Protein AF-A0A353HAJ8-F1 (afdb_monomer_lite)

Sequence (122 aa):
MIRMMTRKEFIKSIGLGASALFCSGMGYGFLGNGNKITKNIRGRIFKNDGPESPWKWSMEGFHYATDGRTVQCQVCPNRCILEPGDRSICRSKVNIGGKLYSLAYGNPCSVHVDPIEKKPLN

pLDDT: mean 80.08, std 16.49, range [41.22, 96.5]

Foldseek 3Di:
DDPDDDPVNVVVVVVLVVCVVPDPPPNCVPPPVPPPPPPDPQADKAALQADQDADDPKDFDDDWDWPQAWIFHPPDPSRDIAGANIADRVRQWHHHRRTIIGNPPPPDPDDDDDDPPPDPPD

Structure (mmCIF, N/CA/C/O backbone):
data_AF-A0A353HAJ8-F1
#
_entry.id   AF-A0A353HAJ8-F1
#
loop_
_atom_site.group_PDB
_atom_site.id
_atom_site.type_symbol
_atom_site.label_atom_id
_atom_site.label_alt_id
_atom_site.label_comp_id
_atom_site.label_asym_id
_atom_site.label_entity_id
_atom_site.label_seq_id
_atom_site.pdbx_PDB_ins_code
_atom_site.Cartn_x
_atom_site.Cartn_y
_atom_site.Cartn_z
_atom_site.occupancy
_atom_site.B_iso_or_equiv
_atom_site.auth_seq_id
_atom_site.auth_comp_id
_atom_site.auth_asym_id
_atom_site.auth_atom_id
_atom_site.pdbx_PDB_model_num
ATOM 1 N N . MET A 1 1 ? -1.640 -8.068 -24.047 1.00 41.22 1 MET A N 1
ATOM 2 C CA . MET A 1 1 ? -0.525 -8.145 -23.075 1.00 41.22 1 MET A CA 1
ATOM 3 C C . MET A 1 1 ? 0.630 -8.873 -23.757 1.00 41.22 1 MET A C 1
ATOM 5 O O . MET A 1 1 ? 0.550 -10.079 -23.942 1.00 41.22 1 MET A O 1
ATOM 9 N N . ILE A 1 2 ? 1.634 -8.144 -24.249 1.00 45.41 2 ILE A N 1
ATOM 10 C CA . ILE A 1 2 ? 2.749 -8.731 -25.009 1.00 45.41 2 ILE A CA 1
ATOM 11 C C . ILE A 1 2 ? 3.691 -9.406 -24.004 1.00 45.41 2 ILE A C 1
ATOM 13 O O . ILE A 1 2 ? 4.304 -8.738 -23.173 1.00 45.41 2 ILE A O 1
ATOM 17 N N . ARG A 1 3 ? 3.756 -10.743 -24.028 1.00 59.56 3 ARG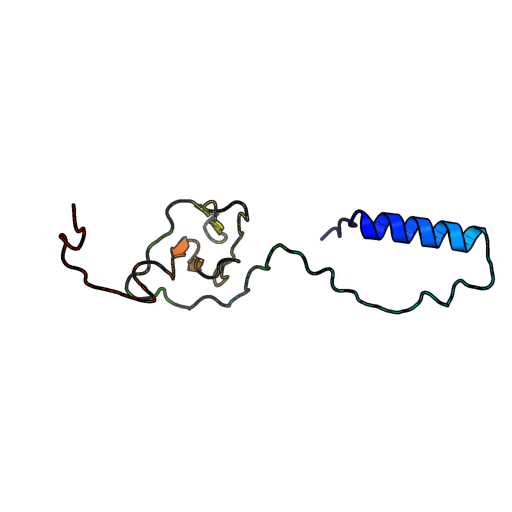 A N 1
ATOM 18 C CA . ARG A 1 3 ? 4.675 -11.530 -23.194 1.00 59.56 3 ARG A CA 1
ATOM 19 C C . ARG A 1 3 ? 6.103 -11.267 -23.674 1.00 59.56 3 ARG A C 1
ATOM 21 O O . ARG A 1 3 ? 6.539 -11.847 -24.661 1.00 59.56 3 ARG A O 1
ATOM 28 N N . MET A 1 4 ? 6.832 -10.398 -22.979 1.00 56.75 4 MET A N 1
ATOM 29 C CA . MET A 1 4 ? 8.264 -10.219 -23.218 1.00 56.75 4 MET A CA 1
ATOM 30 C C . MET A 1 4 ? 9.000 -11.491 -22.781 1.00 56.75 4 MET A C 1
ATOM 32 O O . MET A 1 4 ? 8.975 -11.845 -21.601 1.00 56.75 4 MET A O 1
ATOM 36 N N . MET A 1 5 ? 9.623 -12.195 -23.730 1.00 71.25 5 MET A N 1
ATOM 37 C CA . MET A 1 5 ? 10.427 -13.384 -23.440 1.00 71.25 5 MET A CA 1
ATOM 38 C C . MET A 1 5 ? 11.611 -13.025 -22.543 1.00 71.25 5 MET A C 1
ATOM 40 O O . MET A 1 5 ? 12.339 -12.059 -22.776 1.00 71.25 5 MET A O 1
ATOM 44 N N . THR A 1 6 ? 11.828 -13.831 -21.510 1.00 79.75 6 THR A N 1
ATOM 45 C CA . THR A 1 6 ? 13.007 -13.703 -20.651 1.00 79.75 6 THR A CA 1
ATOM 46 C C . THR A 1 6 ? 14.255 -14.225 -21.372 1.00 79.75 6 THR A C 1
ATOM 48 O O . THR A 1 6 ? 14.174 -15.128 -22.204 1.00 79.75 6 THR A O 1
ATOM 51 N N . ARG A 1 7 ? 15.447 -13.720 -21.013 1.00 76.44 7 ARG A N 1
ATOM 52 C CA . ARG A 1 7 ? 16.728 -14.150 -21.623 1.00 76.44 7 ARG A CA 1
ATOM 53 C C . ARG A 1 7 ? 16.923 -15.677 -21.609 1.00 76.44 7 ARG A C 1
ATOM 55 O O . ARG A 1 7 ? 17.481 -16.240 -22.541 1.00 76.44 7 ARG A O 1
ATOM 62 N N . LYS A 1 8 ? 16.419 -16.357 -20.574 1.00 73.94 8 LYS A N 1
ATOM 63 C CA . LYS A 1 8 ? 16.476 -17.824 -20.442 1.00 73.94 8 LYS A CA 1
ATOM 64 C C . LYS A 1 8 ? 15.538 -18.550 -21.412 1.00 73.94 8 LYS A C 1
ATOM 66 O O . LYS A 1 8 ? 15.868 -19.643 -21.857 1.00 73.94 8 LYS A O 1
ATOM 71 N N . GLU A 1 9 ? 14.379 -17.973 -21.725 1.00 74.19 9 GLU A N 1
ATOM 72 C CA . GLU A 1 9 ? 13.443 -18.528 -22.712 1.00 74.19 9 GLU A CA 1
ATOM 73 C C . GLU A 1 9 ? 13.989 -18.371 -24.134 1.00 74.19 9 GLU A C 1
ATOM 75 O O . GLU A 1 9 ? 13.873 -19.303 -24.919 1.00 74.19 9 GLU A O 1
ATOM 80 N N . PHE A 1 10 ? 14.664 -17.254 -24.425 1.00 79.12 10 PHE A N 1
ATOM 81 C CA . PHE A 1 10 ? 15.321 -17.012 -25.713 1.00 79.12 10 PHE A CA 1
ATOM 82 C C . PHE A 1 10 ? 16.457 -18.008 -26.002 1.00 79.12 10 PHE A C 1
ATOM 84 O O . PHE A 1 10 ? 16.531 -18.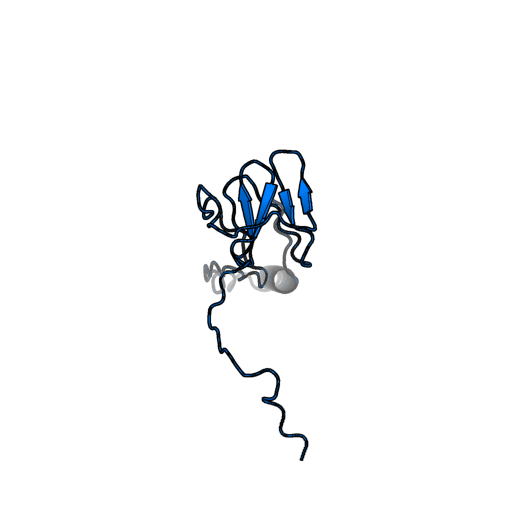586 -27.084 1.00 79.12 10 PHE A O 1
ATOM 91 N N . ILE A 1 11 ? 17.312 -18.281 -25.011 1.00 81.31 11 ILE A N 1
ATOM 92 C CA . ILE A 1 11 ? 18.387 -19.277 -25.160 1.00 81.31 11 ILE A CA 1
ATOM 93 C C . ILE A 1 11 ? 17.803 -20.684 -25.365 1.00 81.31 11 ILE A C 1
ATOM 95 O O . ILE A 1 11 ? 18.300 -21.444 -26.192 1.00 81.31 11 ILE A O 1
ATOM 99 N N . LYS A 1 12 ? 16.709 -21.027 -24.669 1.00 71.62 12 LYS A N 1
ATOM 100 C CA . LYS A 1 12 ? 16.011 -22.306 -24.870 1.00 71.62 12 LYS A CA 1
ATOM 101 C C . LYS A 1 12 ? 15.366 -22.421 -26.250 1.00 71.62 12 LYS A C 1
ATOM 103 O O . LYS A 1 12 ? 15.449 -23.489 -26.842 1.00 71.62 12 LYS A O 1
ATOM 108 N N . SER A 1 13 ? 14.756 -21.354 -26.771 1.00 72.31 13 SER A N 1
ATOM 109 C CA . SER A 1 13 ? 14.168 -21.373 -28.117 1.00 72.31 13 SER A CA 1
ATOM 110 C C . SER A 1 13 ? 15.229 -21.503 -29.208 1.00 72.31 13 SER A C 1
ATOM 112 O O . SER A 1 13 ? 15.012 -22.236 -30.166 1.00 72.31 13 SER A O 1
ATOM 114 N N . ILE A 1 14 ? 16.395 -20.867 -29.040 1.00 77.38 14 ILE A N 1
ATOM 115 C CA . ILE A 1 14 ? 17.529 -21.047 -29.960 1.00 77.38 14 ILE A CA 1
ATOM 116 C C . ILE A 1 14 ? 18.057 -22.483 -29.891 1.00 77.38 14 ILE A C 1
ATOM 118 O O . ILE A 1 14 ? 18.262 -23.102 -30.931 1.00 77.38 14 ILE A O 1
ATOM 122 N N . GLY A 1 15 ? 18.227 -23.036 -28.685 1.00 71.31 15 GLY A N 1
ATOM 123 C CA . GLY A 1 15 ? 18.677 -24.419 -28.503 1.00 71.31 15 GLY A CA 1
ATOM 124 C C . GLY A 1 15 ? 17.738 -25.447 -29.147 1.00 71.31 15 GLY A C 1
ATOM 125 O O . GLY A 1 15 ? 18.211 -26.372 -29.799 1.00 71.31 15 GLY A O 1
ATOM 126 N N . LEU A 1 16 ? 16.420 -25.242 -29.034 1.00 67.25 16 LEU A N 1
ATOM 127 C CA . LEU A 1 16 ? 15.398 -26.078 -29.679 1.00 67.25 16 LEU A CA 1
ATOM 128 C C . LEU A 1 16 ? 15.404 -25.942 -31.213 1.00 67.25 16 LEU A C 1
ATOM 130 O O . LEU A 1 16 ? 15.243 -26.938 -31.919 1.00 67.25 16 LEU A O 1
ATOM 134 N N . GLY A 1 17 ? 15.621 -24.728 -31.731 1.00 65.75 17 GLY A N 1
ATOM 135 C CA . GLY A 1 17 ? 15.753 -24.483 -33.171 1.00 65.75 17 GLY A CA 1
ATOM 136 C C . GLY A 1 17 ? 16.998 -25.144 -33.770 1.00 65.75 17 GLY A C 1
ATOM 137 O O . GLY A 1 17 ? 16.925 -25.745 -34.838 1.00 65.75 17 GLY A O 1
ATOM 138 N N . ALA A 1 18 ? 18.123 -25.112 -33.049 1.00 67.25 18 ALA A N 1
ATOM 139 C CA . ALA A 1 18 ? 19.360 -25.770 -33.463 1.00 67.25 18 ALA A CA 1
ATOM 140 C C . ALA A 1 18 ? 19.241 -27.305 -33.434 1.00 67.25 18 ALA A C 1
ATOM 142 O O . ALA A 1 18 ? 19.705 -27.972 -34.355 1.00 67.25 18 ALA A O 1
ATOM 143 N N . SER A 1 19 ? 18.569 -27.888 -32.434 1.00 59.56 19 SER A N 1
ATOM 144 C CA . SER A 1 19 ? 18.370 -29.344 -32.374 1.00 59.56 19 SER A CA 1
ATOM 145 C C . SER A 1 19 ? 17.427 -29.873 -33.461 1.00 59.56 19 SER A C 1
ATOM 147 O O . SER A 1 19 ? 17.606 -30.999 -33.919 1.00 59.56 19 SER A O 1
ATOM 149 N N . ALA A 1 20 ? 16.462 -29.061 -33.912 1.00 60.06 20 ALA A N 1
ATOM 150 C CA . ALA A 1 20 ? 15.572 -29.404 -35.025 1.00 60.06 20 ALA A CA 1
ATOM 151 C C . ALA A 1 20 ? 16.289 -29.409 -36.390 1.00 60.06 20 ALA A C 1
ATOM 153 O O . ALA A 1 20 ? 15.898 -30.162 -37.277 1.00 60.06 20 ALA A O 1
ATOM 154 N N . LEU A 1 21 ? 17.348 -28.604 -36.547 1.00 62.97 21 LEU A N 1
ATOM 155 C CA . LEU A 1 21 ? 18.160 -28.543 -37.769 1.00 62.97 21 LEU A CA 1
ATOM 156 C C . LEU A 1 21 ? 19.127 -29.727 -37.918 1.00 62.97 21 LEU A C 1
ATOM 158 O O . LEU A 1 21 ? 19.471 -30.081 -39.041 1.00 62.97 21 LEU A O 1
ATOM 162 N N . PHE A 1 22 ? 19.563 -30.335 -36.810 1.00 57.28 22 PHE A N 1
ATOM 163 C CA . PHE A 1 22 ? 20.622 -31.352 -36.829 1.00 57.28 22 PHE A CA 1
ATOM 164 C C . PHE A 1 22 ? 20.175 -32.777 -36.483 1.00 57.28 22 PHE A C 1
ATOM 166 O O . PHE A 1 22 ? 20.939 -33.707 -36.726 1.00 57.28 22 PHE A O 1
ATOM 173 N N . CYS A 1 23 ? 18.977 -32.999 -35.929 1.00 55.81 23 CYS A N 1
ATOM 174 C CA . CYS A 1 23 ? 18.584 -34.341 -35.493 1.00 55.81 23 CYS A CA 1
ATOM 175 C C . CYS A 1 23 ? 17.074 -34.587 -35.649 1.00 55.81 23 CYS A C 1
ATOM 177 O O . CYS A 1 23 ? 16.277 -34.255 -34.772 1.00 55.81 23 CYS A O 1
ATOM 179 N N . SER A 1 24 ? 16.674 -35.239 -36.745 1.00 56.00 24 SER A N 1
ATOM 180 C CA . SER A 1 24 ? 15.278 -35.590 -37.066 1.00 56.00 24 SER A CA 1
ATOM 181 C C . SER A 1 24 ? 14.632 -36.593 -36.090 1.00 56.00 24 SER A C 1
ATOM 183 O O . SER A 1 24 ? 13.446 -36.882 -36.214 1.00 56.00 24 SER A O 1
ATOM 185 N N . GLY A 1 25 ? 15.390 -37.151 -35.134 1.00 56.25 25 GLY A N 1
ATOM 186 C CA . GLY A 1 25 ? 14.966 -38.292 -34.308 1.00 56.25 25 GLY A CA 1
ATOM 187 C C . GLY A 1 25 ? 14.793 -38.048 -32.803 1.00 56.25 25 GLY A C 1
ATOM 188 O O . GLY A 1 25 ? 14.284 -38.927 -32.119 1.00 56.25 25 GLY A O 1
ATOM 189 N N . MET A 1 26 ? 15.169 -36.887 -32.252 1.00 51.59 26 MET A N 1
ATOM 190 C CA . MET A 1 26 ? 15.060 -36.619 -30.797 1.00 51.59 26 MET A CA 1
ATOM 191 C C . MET A 1 26 ? 14.265 -35.347 -30.460 1.00 51.59 26 MET A C 1
ATOM 193 O O . MET A 1 26 ? 14.425 -34.767 -29.389 1.00 51.59 26 MET A O 1
ATOM 197 N N . GLY A 1 27 ? 13.360 -34.916 -31.343 1.00 49.03 27 GLY A N 1
ATOM 198 C CA . GLY A 1 27 ? 12.524 -33.729 -31.113 1.00 49.03 27 GLY A CA 1
ATOM 199 C C . GLY A 1 27 ? 11.446 -33.891 -30.029 1.00 49.03 27 GLY A C 1
ATOM 200 O O . GLY A 1 27 ? 10.970 -32.896 -29.488 1.00 49.03 27 GLY A O 1
ATOM 201 N N . TYR A 1 28 ? 11.076 -35.125 -29.666 1.00 53.00 28 TYR A N 1
ATOM 202 C CA . TYR A 1 28 ? 9.942 -35.383 -28.764 1.00 53.00 28 TYR A CA 1
ATOM 203 C C . TYR A 1 28 ? 10.314 -35.545 -27.277 1.00 53.00 28 TYR A C 1
ATOM 205 O O . TYR A 1 28 ? 9.431 -35.498 -26.425 1.00 53.00 28 TYR A O 1
ATOM 213 N N . GLY A 1 29 ? 11.603 -35.656 -26.924 1.00 51.59 29 GLY A N 1
ATOM 214 C CA . GLY A 1 29 ? 12.044 -35.839 -25.528 1.00 51.59 29 GLY A CA 1
ATOM 215 C C . GLY A 1 29 ? 11.963 -34.584 -24.644 1.00 51.59 29 GLY A C 1
ATOM 216 O O . GLY A 1 29 ? 12.066 -34.680 -23.424 1.00 51.59 29 GLY A O 1
ATOM 217 N N . PHE A 1 30 ? 11.756 -33.404 -25.237 1.00 49.22 30 PHE A N 1
ATOM 218 C CA . PHE A 1 30 ? 11.637 -32.127 -24.518 1.00 49.22 30 PHE A CA 1
ATOM 219 C C . PHE A 1 30 ? 10.221 -31.531 -24.543 1.00 49.22 30 PHE A C 1
ATOM 221 O O . PHE A 1 30 ? 10.017 -30.428 -24.038 1.00 49.22 30 PHE A O 1
ATOM 228 N N . LEU A 1 31 ? 9.218 -32.292 -25.006 1.00 51.06 31 LEU A N 1
ATOM 229 C CA . LEU A 1 31 ? 7.786 -32.028 -24.782 1.00 51.06 31 LEU A CA 1
ATOM 230 C C . LEU A 1 31 ? 7.351 -32.390 -23.351 1.00 51.06 31 LEU A C 1
ATOM 232 O O . LEU A 1 31 ? 6.199 -32.726 -23.087 1.00 51.06 31 LEU A O 1
ATOM 236 N N . GLY A 1 32 ? 8.267 -32.270 -22.389 1.00 50.12 32 GLY A N 1
ATOM 237 C CA . GLY A 1 32 ? 7.880 -32.060 -21.008 1.00 50.12 32 GLY A CA 1
ATOM 238 C C . GLY A 1 32 ? 7.127 -30.741 -20.961 1.00 50.12 32 GLY A C 1
ATOM 239 O O . GLY A 1 32 ? 7.750 -29.681 -20.881 1.00 50.12 32 GLY A O 1
ATOM 240 N N . ASN A 1 33 ? 5.796 -30.835 -21.043 1.00 53.78 33 ASN A N 1
ATOM 241 C CA . ASN A 1 33 ? 4.793 -29.794 -20.846 1.00 53.78 33 ASN A CA 1
ATOM 242 C C . ASN A 1 33 ? 4.883 -29.254 -19.408 1.00 53.78 33 ASN A C 1
ATOM 244 O O . ASN A 1 33 ? 3.975 -29.348 -18.589 1.00 53.78 33 ASN A O 1
ATOM 248 N N . GLY A 1 34 ? 6.052 -28.732 -19.063 1.00 47.56 34 GLY A N 1
ATOM 249 C CA . GLY A 1 34 ? 6.299 -27.975 -17.870 1.00 47.56 34 GLY A CA 1
ATOM 250 C C . GLY A 1 34 ? 5.806 -26.587 -18.181 1.00 47.56 34 GLY A C 1
ATOM 251 O O . GLY A 1 34 ? 6.581 -25.743 -18.634 1.00 47.56 34 GLY A O 1
ATOM 252 N N . ASN A 1 35 ? 4.524 -26.365 -17.913 1.00 50.00 35 ASN A N 1
ATOM 253 C CA . ASN A 1 35 ? 3.933 -25.056 -17.707 1.00 50.00 35 ASN A CA 1
ATOM 254 C C . ASN A 1 35 ? 4.655 -24.417 -16.500 1.00 50.00 35 ASN A C 1
ATOM 256 O O . ASN A 1 35 ? 4.132 -24.320 -15.392 1.00 50.00 35 ASN A O 1
ATOM 260 N N . LYS A 1 36 ? 5.946 -24.095 -16.663 1.00 51.91 36 LYS A N 1
ATOM 261 C CA . LYS A 1 36 ? 6.773 -23.464 -15.647 1.00 51.91 36 LYS A CA 1
ATOM 262 C C . LYS A 1 36 ? 6.274 -22.039 -15.596 1.00 51.91 36 LYS A C 1
ATOM 264 O O . LYS A 1 36 ? 6.745 -21.189 -16.345 1.00 51.91 36 LYS A O 1
ATOM 269 N N . ILE A 1 37 ? 5.297 -21.815 -14.720 1.00 56.31 37 ILE A N 1
ATOM 270 C CA . ILE A 1 37 ? 4.922 -20.498 -14.226 1.00 56.31 37 ILE A CA 1
ATOM 271 C C . ILE A 1 37 ? 6.240 -19.832 -13.845 1.00 56.31 37 ILE A C 1
ATOM 273 O O . ILE A 1 37 ? 6.858 -20.169 -12.832 1.00 56.31 37 ILE A O 1
ATOM 277 N N . THR A 1 38 ? 6.724 -18.938 -14.699 1.00 52.34 38 THR A N 1
ATOM 278 C CA . THR A 1 38 ? 7.843 -18.078 -14.367 1.00 52.34 38 THR A CA 1
ATOM 279 C C . THR A 1 38 ? 7.338 -17.229 -13.210 1.00 52.34 38 THR A C 1
ATOM 281 O O . THR A 1 38 ? 6.502 -16.341 -13.376 1.00 52.34 38 THR A O 1
ATOM 284 N N . LYS A 1 39 ? 7.740 -17.586 -11.985 1.00 58.56 39 LYS A N 1
ATOM 285 C CA . LYS A 1 39 ? 7.431 -16.793 -10.797 1.00 58.56 39 LYS A CA 1
ATOM 286 C C . LYS A 1 39 ? 8.103 -15.441 -11.012 1.00 58.56 39 LYS A C 1
ATOM 288 O O . LYS A 1 39 ? 9.318 -15.322 -10.879 1.00 58.56 39 LYS A O 1
ATOM 293 N N . ASN A 1 40 ? 7.329 -14.445 -11.437 1.00 64.56 40 ASN A N 1
ATOM 294 C CA . ASN A 1 40 ? 7.791 -13.069 -11.443 1.00 64.56 40 ASN A CA 1
ATOM 295 C C . ASN A 1 40 ? 8.153 -12.723 -9.994 1.00 64.56 40 ASN A C 1
ATOM 297 O O . ASN A 1 40 ? 7.347 -12.945 -9.093 1.00 64.56 40 ASN A O 1
ATOM 301 N N . ILE A 1 41 ? 9.372 -12.233 -9.771 1.00 69.38 41 ILE A N 1
ATOM 302 C CA . ILE A 1 41 ? 9.822 -11.784 -8.445 1.00 69.38 41 ILE A CA 1
ATOM 303 C C . ILE A 1 41 ? 8.946 -10.611 -7.979 1.00 69.38 41 ILE A C 1
ATOM 305 O O . ILE A 1 41 ? 8.717 -10.428 -6.786 1.00 69.38 41 ILE A O 1
ATOM 309 N N . ARG A 1 42 ? 8.405 -9.832 -8.926 1.00 67.62 42 ARG A N 1
ATOM 310 C CA . ARG A 1 42 ? 7.422 -8.790 -8.643 1.00 67.62 42 ARG A CA 1
ATOM 311 C C . ARG A 1 42 ? 6.083 -9.443 -8.302 1.00 67.62 42 ARG A C 1
ATOM 313 O O . ARG A 1 42 ? 5.535 -10.204 -9.102 1.00 67.62 42 ARG A O 1
ATOM 320 N N . GLY A 1 43 ? 5.569 -9.129 -7.113 1.00 77.81 43 GLY A N 1
ATOM 321 C CA . GLY A 1 43 ? 4.234 -9.538 -6.682 1.00 77.81 43 GLY A CA 1
ATOM 322 C C . GLY A 1 43 ? 3.138 -9.011 -7.615 1.00 77.81 43 GLY A C 1
ATOM 323 O O . GLY A 1 43 ? 3.364 -8.110 -8.423 1.00 77.81 43 GLY A O 1
ATOM 324 N N . ARG A 1 44 ? 1.942 -9.593 -7.520 1.00 88.50 44 ARG A N 1
ATOM 325 C CA . ARG A 1 44 ? 0.766 -9.167 -8.293 1.00 88.50 44 ARG A CA 1
ATOM 326 C C . ARG A 1 44 ? -0.123 -8.272 -7.432 1.00 88.50 44 ARG A C 1
ATOM 328 O O . ARG A 1 44 ? -0.116 -8.392 -6.210 1.00 88.50 44 ARG A O 1
ATOM 335 N N . ILE A 1 45 ? -0.862 -7.378 -8.081 1.00 92.38 45 ILE A N 1
ATOM 336 C CA . ILE A 1 45 ? -1.908 -6.575 -7.436 1.00 92.38 45 ILE A CA 1
ATOM 337 C C . ILE A 1 45 ? -3.044 -7.518 -7.026 1.00 92.38 45 ILE A C 1
ATOM 339 O O . ILE A 1 45 ? -3.395 -8.422 -7.790 1.00 92.38 45 ILE A O 1
ATOM 343 N N . PHE A 1 46 ? -3.589 -7.325 -5.826 1.00 93.56 46 PHE A N 1
ATOM 344 C CA . PHE A 1 46 ? -4.713 -8.111 -5.325 1.00 93.56 46 PHE A CA 1
ATOM 345 C C . PHE A 1 46 ? -6.009 -7.439 -5.782 1.00 93.56 46 PHE A C 1
ATOM 347 O O . PHE A 1 46 ? -6.296 -6.309 -5.385 1.00 93.56 46 PHE A O 1
ATOM 354 N N . LYS A 1 47 ? -6.750 -8.118 -6.660 1.00 94.00 47 LYS A N 1
ATOM 355 C CA . LYS A 1 47 ? -7.977 -7.592 -7.263 1.00 94.00 47 LYS A CA 1
ATOM 356 C C . LYS A 1 47 ? -9.161 -7.744 -6.317 1.00 94.00 47 LYS A C 1
ATOM 358 O O . LYS A 1 47 ? -9.379 -8.851 -5.834 1.00 94.00 47 LYS A O 1
ATOM 363 N N . ASN A 1 48 ? -9.903 -6.658 -6.082 1.00 91.94 48 ASN A N 1
ATOM 364 C CA . ASN A 1 48 ? -11.092 -6.623 -5.209 1.00 91.94 48 ASN A CA 1
ATOM 365 C C . ASN A 1 48 ? -10.879 -7.217 -3.799 1.00 91.94 48 ASN A C 1
ATOM 367 O O . ASN A 1 48 ? -11.805 -7.732 -3.185 1.00 91.94 48 ASN A O 1
ATOM 371 N N . ASP A 1 49 ? -9.645 -7.181 -3.298 1.00 93.62 49 ASP A N 1
ATOM 372 C CA . ASP A 1 49 ? -9.278 -7.692 -1.969 1.00 93.62 49 ASP A CA 1
ATOM 373 C C . ASP A 1 49 ? -9.363 -6.583 -0.903 1.00 93.62 49 ASP A C 1
ATOM 375 O O . ASP A 1 49 ? -9.190 -6.826 0.288 1.00 93.62 49 ASP A O 1
ATOM 379 N N . GLY A 1 50 ? -9.568 -5.326 -1.304 1.00 89.94 50 GLY A N 1
ATOM 380 C CA . GLY A 1 50 ? -9.701 -4.190 -0.397 1.00 89.94 50 GLY A CA 1
ATOM 381 C C . GLY A 1 50 ? -10.943 -4.281 0.504 1.00 89.94 50 GLY A C 1
ATOM 382 O O . GLY A 1 50 ? -11.967 -4.797 0.068 1.00 89.94 50 GLY A O 1
ATOM 383 N N . PRO A 1 51 ? -10.879 -3.779 1.752 1.00 91.44 51 PRO A N 1
ATOM 384 C CA . PRO A 1 51 ? -12.086 -3.606 2.560 1.00 91.44 51 PRO A CA 1
ATOM 385 C C . PRO A 1 51 ? -13.009 -2.546 1.935 1.00 91.44 51 PRO A C 1
ATOM 387 O O . PRO A 1 51 ? -12.519 -1.597 1.322 1.00 91.44 51 PRO A O 1
ATOM 390 N N . GLU A 1 52 ? -14.326 -2.679 2.129 1.00 88.25 52 GLU A N 1
ATOM 391 C CA . GLU A 1 52 ? -15.321 -1.712 1.627 1.00 88.25 52 GLU A CA 1
ATOM 392 C C . GLU A 1 52 ? -15.111 -0.313 2.222 1.00 88.25 52 GLU A C 1
ATOM 394 O O . GLU A 1 52 ? -15.161 0.691 1.512 1.00 88.25 52 GLU A O 1
ATOM 399 N N . SER A 1 53 ? -14.815 -0.252 3.523 1.00 90.00 53 SER A N 1
ATOM 400 C CA . SER A 1 53 ? -14.529 0.983 4.247 1.00 90.00 53 SER A CA 1
ATOM 401 C C . SER A 1 53 ? -13.113 0.980 4.833 1.00 90.00 53 SER A C 1
ATOM 403 O O . SER A 1 53 ? -12.638 -0.062 5.302 1.00 90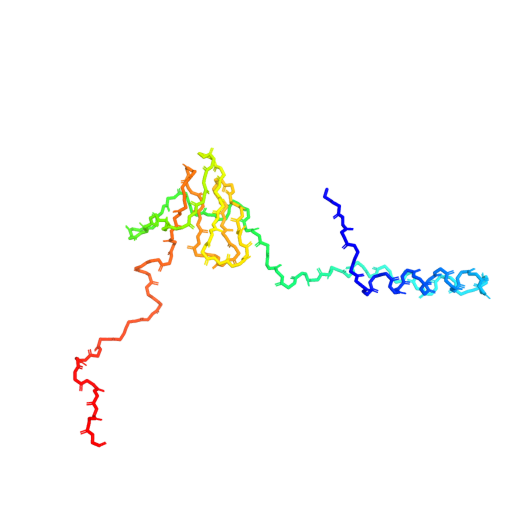.00 53 SER A O 1
ATOM 405 N N . PRO A 1 54 ? -12.432 2.139 4.881 1.00 89.38 54 PRO A N 1
ATOM 406 C CA . PRO A 1 54 ? -11.170 2.260 5.596 1.00 89.38 54 PRO A CA 1
ATOM 407 C C . PRO A 1 54 ? -11.357 1.976 7.094 1.00 89.38 54 PRO A C 1
ATOM 409 O O . PRO A 1 54 ? -12.401 2.252 7.678 1.00 89.38 54 PRO A O 1
ATOM 412 N N . TRP A 1 55 ? -10.321 1.433 7.729 1.00 88.31 55 TRP A N 1
ATOM 413 C CA . TRP A 1 55 ? -10.307 1.200 9.173 1.00 88.31 55 TRP A CA 1
ATOM 414 C C . TRP A 1 55 ? -10.253 2.536 9.958 1.00 88.31 55 TRP A C 1
ATOM 416 O O . TRP A 1 55 ? -9.970 3.589 9.392 1.00 88.31 55 TRP A O 1
ATOM 426 N N . LYS A 1 56 ? -10.523 2.518 11.270 1.00 90.94 56 LYS A N 1
ATOM 427 C CA . LYS A 1 56 ? -10.822 3.733 12.061 1.00 90.94 56 LYS A CA 1
ATOM 428 C C . LYS A 1 56 ? -9.806 4.874 11.932 1.00 90.94 56 LYS A C 1
ATOM 430 O O . LYS A 1 56 ? -10.224 6.020 11.807 1.00 90.94 56 LYS A O 1
ATOM 435 N N . TRP A 1 57 ? -8.503 4.592 11.990 1.00 92.69 57 TRP A N 1
ATOM 436 C CA . TRP A 1 57 ? -7.478 5.639 11.885 1.00 92.69 57 TRP A CA 1
ATOM 437 C C . TRP A 1 57 ? -6.849 5.700 10.485 1.00 92.69 57 TRP A C 1
ATOM 439 O O . TRP A 1 57 ? -5.788 6.285 10.317 1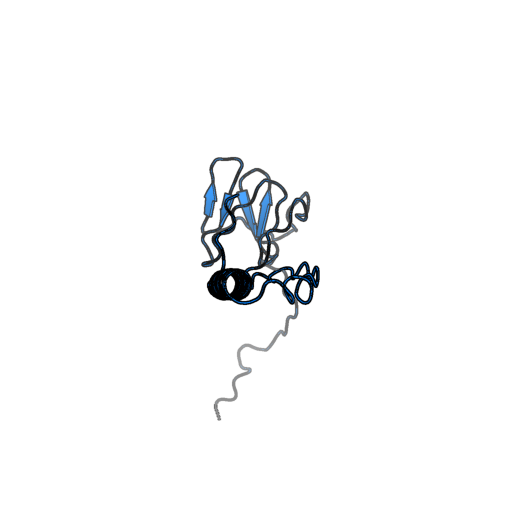.00 92.69 57 TRP A O 1
ATOM 449 N N . SER A 1 58 ? -7.457 5.087 9.464 1.00 91.88 58 SER A N 1
ATOM 450 C CA . SER A 1 58 ? -6.910 5.098 8.103 1.00 91.88 58 SER A CA 1
ATOM 451 C C . SER A 1 58 ? -6.778 6.519 7.581 1.00 91.88 58 SER A C 1
ATOM 453 O O . SER A 1 58 ? -7.673 7.341 7.749 1.00 91.88 58 SER A O 1
ATOM 455 N N . MET A 1 59 ? -5.681 6.780 6.880 1.00 93.44 59 MET A N 1
ATOM 456 C CA . MET A 1 59 ? -5.403 8.088 6.297 1.00 93.44 59 MET A CA 1
ATOM 457 C C . MET A 1 59 ? -5.233 7.994 4.783 1.00 93.44 59 MET A C 1
ATOM 459 O O . MET A 1 59 ? -4.817 6.953 4.256 1.00 93.44 59 MET A O 1
ATOM 463 N N . GLU A 1 60 ? -5.544 9.090 4.094 1.00 94.56 60 GLU A N 1
ATOM 464 C CA . GLU A 1 60 ? -5.283 9.238 2.664 1.00 94.56 60 GLU A CA 1
ATOM 465 C C . GLU A 1 60 ? -3.763 9.231 2.404 1.00 94.56 60 GLU A C 1
ATOM 467 O O . GLU A 1 60 ? -2.965 9.708 3.212 1.00 94.56 60 GLU A O 1
ATOM 472 N N . GLY A 1 61 ? -3.336 8.610 1.307 1.00 90.44 61 GLY A N 1
ATOM 473 C CA . GLY A 1 61 ? -1.929 8.504 0.944 1.00 90.44 61 GLY A CA 1
ATOM 474 C C . GLY A 1 61 ? -1.352 9.847 0.502 1.00 90.44 61 GLY A C 1
ATOM 475 O O . GLY A 1 61 ? -1.986 10.581 -0.239 1.00 90.44 61 GLY A O 1
ATOM 476 N N . PHE A 1 62 ? -0.111 10.139 0.892 1.00 89.69 62 PHE A N 1
ATOM 477 C CA . PHE A 1 62 ? 0.534 11.420 0.572 1.00 89.69 62 PHE A CA 1
ATOM 478 C C . PHE A 1 62 ? 0.998 11.558 -0.888 1.00 89.69 62 PHE A C 1
ATOM 480 O O . PHE A 1 62 ? 0.960 12.648 -1.444 1.00 89.69 62 PHE A O 1
ATOM 487 N N . HIS A 1 63 ? 1.455 10.466 -1.515 1.00 93.12 63 HIS A N 1
ATOM 488 C CA . HIS A 1 63 ? 2.070 10.503 -2.848 1.00 93.12 63 HIS A CA 1
ATOM 489 C C . HIS A 1 63 ? 1.417 9.503 -3.800 1.00 93.12 63 HIS A C 1
ATOM 491 O O . HIS A 1 63 ? 1.755 8.310 -3.825 1.00 93.12 63 HIS A O 1
ATOM 497 N N . TYR A 1 64 ? 0.475 10.003 -4.595 1.00 96.31 64 TYR A N 1
ATOM 498 C CA . TYR A 1 64 ? -0.183 9.250 -5.651 1.00 96.31 64 TYR A CA 1
ATOM 499 C C . TYR A 1 64 ? -0.703 10.180 -6.751 1.00 96.31 64 TYR A C 1
ATOM 501 O O . TYR A 1 64 ? -0.959 11.355 -6.507 1.00 96.31 64 TYR A O 1
ATOM 509 N N . ALA A 1 65 ? -0.859 9.636 -7.954 1.00 95.69 65 ALA A N 1
ATOM 510 C CA . ALA A 1 65 ? -1.611 10.273 -9.031 1.00 95.69 65 ALA A CA 1
ATOM 511 C C . ALA A 1 65 ? -2.971 9.580 -9.166 1.00 95.69 65 ALA A C 1
ATOM 513 O O . ALA A 1 65 ? -3.074 8.375 -8.915 1.00 95.69 65 ALA A O 1
ATOM 514 N N . THR A 1 66 ? -4.008 10.325 -9.538 1.00 95.44 66 THR A N 1
ATOM 515 C CA . THR A 1 66 ? -5.360 9.790 -9.724 1.00 95.44 66 THR A CA 1
ATOM 516 C C . THR A 1 66 ? -6.023 10.409 -10.941 1.00 95.44 66 THR A C 1
ATOM 518 O O . THR A 1 66 ? -5.917 11.613 -11.160 1.00 95.44 66 THR A O 1
ATOM 521 N N . ASP A 1 67 ? -6.747 9.574 -11.681 1.00 93.75 67 ASP A N 1
ATOM 522 C CA . ASP A 1 67 ? -7.639 9.991 -12.767 1.00 93.75 67 ASP A CA 1
ATOM 523 C C . ASP A 1 67 ? -9.103 10.067 -12.275 1.00 93.75 67 ASP A C 1
ATOM 525 O O . ASP A 1 67 ? -10.049 9.950 -13.050 1.00 93.75 67 ASP A O 1
ATOM 529 N N . GLY A 1 68 ? -9.318 10.146 -10.954 1.00 90.31 68 GLY A N 1
ATOM 530 C CA . GLY A 1 68 ? -10.636 10.164 -10.302 1.00 90.31 68 GLY A CA 1
ATOM 531 C C . GLY A 1 68 ? -11.266 8.782 -10.086 1.00 90.31 68 GLY A C 1
ATOM 532 O O . GLY A 1 68 ? -12.151 8.630 -9.249 1.00 90.31 68 GLY A O 1
ATOM 533 N N . ARG A 1 69 ? -10.780 7.749 -10.785 1.00 94.25 69 ARG A N 1
ATOM 534 C CA . ARG A 1 69 ? -11.193 6.345 -10.595 1.00 94.25 69 ARG A CA 1
ATOM 535 C C . ARG A 1 69 ? -10.007 5.443 -10.293 1.00 94.25 69 ARG A C 1
ATOM 537 O O . ARG A 1 69 ? -10.017 4.708 -9.308 1.00 94.25 69 ARG A O 1
ATOM 544 N N . THR A 1 70 ? -8.996 5.498 -11.147 1.00 95.25 70 THR A N 1
ATOM 545 C CA . THR A 1 70 ? -7.786 4.689 -11.028 1.00 95.25 70 THR A CA 1
ATOM 546 C C . THR A 1 70 ? -6.703 5.497 -10.341 1.00 95.25 70 THR A C 1
ATOM 548 O O . THR A 1 70 ? -6.534 6.686 -10.607 1.00 95.25 70 THR A O 1
ATOM 551 N N . VAL A 1 71 ? -5.962 4.837 -9.460 1.00 96.50 71 VAL A N 1
ATOM 552 C CA . VAL A 1 71 ? -4.933 5.465 -8.640 1.00 96.50 71 VAL A CA 1
ATOM 553 C C . VAL A 1 71 ? -3.588 4.812 -8.905 1.00 96.50 71 VAL A C 1
ATOM 555 O O . VAL A 1 71 ? -3.452 3.593 -8.817 1.00 96.50 71 VAL A O 1
ATOM 558 N N . GLN A 1 72 ? -2.564 5.621 -9.157 1.00 96.38 72 GLN A N 1
ATOM 559 C CA . GLN A 1 72 ? -1.182 5.172 -9.231 1.00 96.38 72 GLN A CA 1
ATOM 560 C C . GLN A 1 72 ? -0.426 5.570 -7.962 1.00 96.38 72 GLN A C 1
ATOM 562 O O . GLN A 1 72 ? -0.123 6.740 -7.730 1.00 96.38 72 GLN A O 1
ATOM 567 N N . CYS A 1 73 ? -0.067 4.579 -7.148 1.00 95.12 73 CYS A N 1
ATOM 568 C CA . CYS A 1 73 ? 0.760 4.778 -5.961 1.00 95.12 73 CYS A CA 1
ATOM 569 C C . CYS A 1 73 ? 2.208 5.082 -6.366 1.00 95.12 73 CYS A C 1
ATOM 571 O O . CYS A 1 73 ? 2.821 4.285 -7.075 1.00 95.12 73 CYS A O 1
ATOM 573 N N . GLN A 1 74 ? 2.777 6.188 -5.880 1.00 95.25 74 GLN A N 1
ATOM 574 C CA . GLN A 1 74 ? 4.141 6.623 -6.224 1.00 95.25 74 GLN A CA 1
ATOM 575 C C . GLN A 1 74 ? 5.133 6.500 -5.057 1.00 95.25 74 GLN A C 1
ATOM 577 O O . GLN A 1 74 ? 6.278 6.924 -5.163 1.00 95.25 74 GLN A O 1
ATOM 582 N N . VAL A 1 75 ? 4.718 5.871 -3.954 1.00 93.69 75 VAL A N 1
ATOM 583 C CA . VAL A 1 75 ? 5.529 5.743 -2.730 1.00 93.69 75 VAL A CA 1
ATOM 584 C C . VAL A 1 75 ? 6.718 4.791 -2.906 1.00 93.69 75 VAL A C 1
ATOM 586 O O . VAL A 1 75 ? 7.765 4.983 -2.300 1.00 93.69 75 VAL A O 1
ATOM 589 N N . CYS A 1 76 ? 6.568 3.734 -3.707 1.00 92.94 76 CYS A N 1
ATOM 590 C CA . CYS A 1 76 ? 7.596 2.709 -3.892 1.00 92.94 76 CYS A CA 1
ATOM 5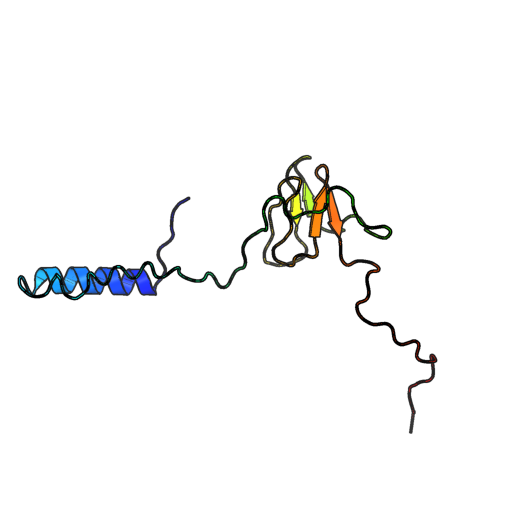91 C C . CYS A 1 76 ? 7.852 2.449 -5.387 1.00 92.94 76 CYS A C 1
ATOM 593 O O . CYS A 1 76 ? 6.981 2.720 -6.222 1.00 92.94 76 CYS A O 1
ATOM 595 N N . PRO A 1 77 ? 9.008 1.869 -5.765 1.00 91.94 77 PRO A N 1
ATOM 596 C CA . PRO A 1 77 ? 9.379 1.681 -7.171 1.00 91.94 77 PRO A CA 1
ATOM 597 C C . PRO A 1 77 ? 8.452 0.728 -7.941 1.00 91.94 77 PRO A C 1
ATOM 599 O O . PRO A 1 77 ? 8.503 0.692 -9.167 1.00 91.94 77 PRO A O 1
ATOM 602 N N . ASN A 1 78 ? 7.579 -0.020 -7.253 1.00 90.94 78 ASN A N 1
ATOM 603 C CA . ASN A 1 78 ? 6.5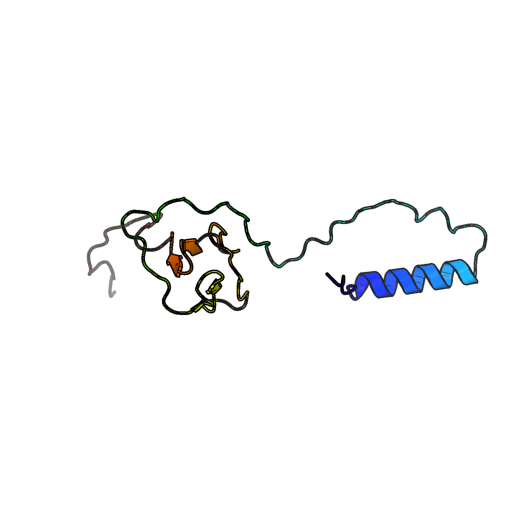93 -0.884 -7.904 1.00 90.94 78 ASN A CA 1
ATOM 604 C C . ASN A 1 78 ? 5.508 -0.104 -8.655 1.00 90.94 78 ASN A C 1
ATOM 606 O O . ASN A 1 78 ? 4.863 -0.692 -9.517 1.00 90.94 78 ASN A O 1
ATOM 610 N N . ARG A 1 79 ? 5.280 1.175 -8.312 1.00 93.19 79 ARG A N 1
ATOM 611 C CA . ARG A 1 79 ? 4.312 2.070 -8.969 1.00 93.19 79 ARG A CA 1
ATOM 612 C C . ARG A 1 79 ? 2.954 1.409 -9.248 1.00 93.19 79 ARG A C 1
ATOM 614 O O . ARG A 1 79 ? 2.490 1.377 -10.385 1.00 93.19 79 ARG A O 1
ATOM 621 N N . CYS A 1 80 ? 2.359 0.811 -8.212 1.00 93.69 80 CYS A N 1
ATOM 622 C CA . CYS A 1 80 ? 1.128 0.026 -8.346 1.00 93.69 80 CYS A CA 1
ATOM 623 C C . CYS A 1 80 ? -0.013 0.891 -8.895 1.00 93.69 80 CYS A C 1
ATOM 625 O O . CYS A 1 80 ? -0.284 1.955 -8.339 1.00 93.69 80 CYS A O 1
ATOM 627 N N . ILE A 1 81 ? -0.691 0.396 -9.930 1.00 95.25 81 ILE A N 1
ATOM 628 C CA . ILE A 1 81 ? -1.918 0.979 -10.480 1.00 95.25 81 ILE A CA 1
ATOM 629 C C . ILE A 1 81 ? -3.089 0.197 -9.888 1.00 95.25 81 ILE A C 1
ATOM 631 O O . ILE A 1 81 ? -3.129 -1.027 -10.011 1.00 95.25 81 ILE A O 1
ATOM 635 N N . LEU A 1 82 ? -3.991 0.887 -9.202 1.00 95.44 82 LEU A N 1
ATOM 636 C CA . LEU A 1 82 ? -5.078 0.306 -8.422 1.00 95.44 82 LEU A CA 1
ATOM 637 C C . LEU A 1 82 ? -6.414 0.808 -8.955 1.00 95.44 82 LEU A C 1
ATOM 639 O O . LEU A 1 82 ? -6.659 2.017 -8.985 1.00 95.44 82 LEU A O 1
ATOM 643 N N . GLU A 1 83 ? -7.291 -0.114 -9.330 1.00 95.62 83 GLU A N 1
ATOM 644 C CA . GLU A 1 83 ? -8.704 0.187 -9.562 1.00 95.62 83 GLU A CA 1
ATOM 645 C C . GLU A 1 83 ? -9.444 0.268 -8.214 1.00 95.62 83 GLU A C 1
ATOM 647 O O . GLU A 1 83 ? -8.911 -0.194 -7.201 1.00 95.62 83 GLU A O 1
ATOM 652 N N . PRO A 1 84 ? -10.640 0.877 -8.145 1.00 95.31 84 PRO A N 1
ATOM 653 C CA . PRO A 1 84 ? -11.418 0.900 -6.908 1.00 95.31 84 PRO A CA 1
ATOM 654 C C . PRO A 1 84 ? -11.628 -0.520 -6.361 1.00 95.31 84 PRO A C 1
ATOM 656 O O . PRO A 1 84 ? -12.054 -1.400 -7.101 1.00 95.31 84 PRO A O 1
ATOM 659 N N . GLY A 1 85 ? -11.310 -0.742 -5.083 1.00 93.88 85 GLY A N 1
ATOM 660 C CA . GLY A 1 85 ? -11.353 -2.060 -4.435 1.00 93.88 85 GLY A CA 1
ATOM 661 C C . GLY A 1 85 ? -10.054 -2.871 -4.538 1.00 93.88 85 GLY A C 1
ATOM 662 O O . GLY A 1 85 ? -9.883 -3.853 -3.811 1.00 93.88 85 GLY A O 1
ATOM 663 N N . ASP A 1 86 ? -9.096 -2.459 -5.371 1.00 95.00 86 ASP A N 1
ATOM 664 C CA . ASP A 1 86 ? -7.808 -3.141 -5.474 1.00 95.00 86 ASP A CA 1
ATOM 665 C C . ASP A 1 86 ? -6.884 -2.808 -4.307 1.00 95.00 86 ASP A C 1
ATOM 667 O O . ASP A 1 86 ? -6.774 -1.663 -3.845 1.00 95.00 86 ASP A O 1
ATOM 671 N N . ARG A 1 87 ? -6.116 -3.819 -3.901 1.00 94.38 87 ARG A N 1
ATOM 672 C CA . ARG A 1 87 ? -5.081 -3.704 -2.881 1.00 94.38 87 ARG A CA 1
ATOM 673 C C . ARG A 1 87 ? -3.693 -3.835 -3.508 1.00 94.38 87 ARG A C 1
ATOM 675 O O . ARG A 1 87 ? -3.428 -4.667 -4.380 1.00 94.38 87 ARG A O 1
ATOM 682 N N . SER A 1 88 ? -2.782 -2.984 -3.052 1.00 94.19 88 SER A N 1
ATOM 683 C CA . SER A 1 88 ? -1.410 -2.919 -3.550 1.00 94.19 88 SER A CA 1
ATOM 684 C C . SER A 1 88 ? -0.613 -4.197 -3.297 1.00 94.19 88 SER A C 1
ATOM 686 O O . SER A 1 88 ? -0.927 -4.999 -2.419 1.00 94.19 88 SER A O 1
ATOM 688 N N . ILE A 1 89 ? 0.504 -4.341 -4.016 1.00 94.69 89 ILE A N 1
ATOM 689 C CA . ILE A 1 89 ? 1.440 -5.462 -3.834 1.00 94.69 89 ILE A CA 1
ATOM 690 C C . ILE A 1 89 ? 1.959 -5.532 -2.385 1.00 94.69 89 ILE A C 1
ATOM 692 O O . ILE A 1 89 ? 2.151 -6.621 -1.852 1.00 94.69 89 ILE A O 1
ATOM 696 N N . CYS A 1 90 ? 2.158 -4.382 -1.728 1.00 92.44 90 CYS A N 1
ATOM 697 C CA . CYS A 1 90 ? 2.588 -4.316 -0.327 1.00 92.44 90 CYS A CA 1
ATOM 698 C C . CYS A 1 90 ? 1.457 -4.545 0.688 1.00 92.44 90 CYS A C 1
ATOM 700 O O . CYS A 1 90 ? 1.716 -4.503 1.886 1.00 92.44 90 CYS A O 1
ATOM 702 N N . ARG A 1 91 ? 0.214 -4.749 0.232 1.00 92.44 91 ARG A N 1
ATOM 703 C CA . ARG A 1 91 ? -0.992 -5.000 1.041 1.00 92.44 91 ARG A CA 1
ATOM 704 C C . ARG A 1 91 ? -1.400 -3.895 2.019 1.00 92.44 91 ARG A C 1
ATOM 706 O O . ARG A 1 91 ? -2.429 -4.012 2.668 1.00 92.44 91 ARG A O 1
ATOM 713 N N . SER A 1 92 ? -0.644 -2.805 2.100 1.00 93.44 92 SER A N 1
ATOM 714 C CA . SER A 1 92 ? -0.907 -1.700 3.026 1.00 93.44 92 SER A CA 1
ATOM 715 C C . SER A 1 92 ? -1.661 -0.531 2.400 1.00 93.44 92 SER A C 1
ATOM 717 O O . SER A 1 92 ? -1.960 0.437 3.098 1.00 93.44 92 SER A O 1
ATOM 719 N N . LYS A 1 93 ? -1.939 -0.577 1.092 1.00 94.81 93 LYS A N 1
ATOM 720 C CA . LYS A 1 93 ? -2.618 0.497 0.362 1.00 94.81 93 LYS A CA 1
ATOM 721 C C . LYS A 1 93 ? -3.804 -0.060 -0.417 1.00 94.81 93 LYS A C 1
ATOM 723 O O . LYS A 1 93 ? -3.684 -1.124 -1.025 1.00 94.81 93 LYS A O 1
ATOM 728 N N . VAL A 1 94 ? -4.907 0.675 -0.420 1.00 95.81 94 VAL A N 1
ATOM 729 C CA . VAL A 1 94 ? -6.142 0.330 -1.136 1.00 95.81 94 VAL A CA 1
ATOM 730 C C . VAL A 1 94 ? -6.678 1.568 -1.847 1.00 95.81 94 VAL A C 1
ATOM 732 O O . VAL A 1 94 ? -6.517 2.678 -1.340 1.00 95.81 94 VAL A O 1
ATOM 735 N N . ASN A 1 95 ? -7.277 1.391 -3.022 1.00 95.94 95 ASN A N 1
ATOM 736 C CA . ASN A 1 95 ? -8.039 2.453 -3.673 1.00 95.94 95 ASN A CA 1
ATOM 737 C C . ASN A 1 95 ? -9.511 2.354 -3.249 1.00 95.94 95 ASN A C 1
ATOM 739 O O . ASN A 1 95 ? -10.162 1.349 -3.528 1.00 95.94 95 ASN A O 1
ATOM 743 N N . ILE A 1 96 ? -10.029 3.390 -2.589 1.00 94.44 96 ILE A N 1
ATOM 744 C CA . ILE A 1 96 ? -11.443 3.496 -2.211 1.00 94.44 96 ILE A CA 1
ATOM 745 C C . ILE A 1 96 ? -11.973 4.788 -2.825 1.00 94.44 96 ILE A C 1
ATOM 747 O O . ILE A 1 96 ? -11.484 5.872 -2.512 1.00 94.44 96 ILE A O 1
ATOM 751 N N . GLY A 1 97 ? -12.942 4.672 -3.734 1.00 91.12 97 GLY A N 1
ATOM 752 C CA . GLY A 1 97 ? -13.579 5.834 -4.363 1.00 91.12 97 GLY A CA 1
ATOM 753 C C . GLY A 1 97 ? -12.627 6.744 -5.153 1.00 91.12 97 GLY A C 1
ATOM 754 O O . GLY A 1 97 ? -12.832 7.951 -5.168 1.00 91.12 97 GLY A O 1
ATOM 755 N N . GLY A 1 98 ? -11.567 6.199 -5.764 1.00 93.75 98 GLY A N 1
ATOM 756 C CA . GLY A 1 98 ? -10.602 6.985 -6.548 1.00 93.75 98 GLY A CA 1
ATOM 757 C C . GLY A 1 98 ? -9.503 7.657 -5.719 1.00 93.75 98 GLY A C 1
ATOM 758 O O . GLY A 1 98 ? -8.717 8.440 -6.259 1.00 93.75 98 GLY A O 1
ATOM 759 N N . LYS A 1 99 ? -9.424 7.339 -4.422 1.00 94.38 99 LYS A N 1
ATOM 760 C CA . LYS A 1 99 ? -8.413 7.842 -3.488 1.00 94.38 99 LYS A CA 1
ATOM 761 C C . LYS A 1 99 ? -7.588 6.709 -2.902 1.00 94.38 99 LYS A C 1
ATOM 763 O O . LYS A 1 99 ? -8.100 5.631 -2.598 1.00 94.38 99 LYS A O 1
ATOM 768 N N . LEU A 1 100 ? -6.296 6.965 -2.706 1.00 95.81 100 LEU A N 1
ATOM 769 C CA . LEU A 1 100 ? -5.403 6.011 -2.058 1.00 95.81 100 LEU A CA 1
ATOM 770 C C . LEU A 1 100 ? -5.548 6.098 -0.537 1.00 95.81 100 LEU A C 1
ATOM 772 O O . LEU A 1 100 ? -5.295 7.154 0.028 1.00 95.81 100 LEU A O 1
ATOM 776 N N . TYR A 1 101 ? -5.823 4.988 0.142 1.00 95.75 101 TYR A N 1
ATOM 777 C CA . TYR A 1 101 ? -5.833 4.916 1.606 1.00 95.75 101 TYR A CA 1
ATOM 778 C C . TYR A 1 101 ? -4.760 3.972 2.143 1.00 95.75 101 TYR A C 1
ATOM 780 O O . TYR A 1 101 ? -4.430 2.958 1.523 1.00 95.75 101 TYR A O 1
ATOM 788 N N . SER A 1 102 ? -4.212 4.300 3.315 1.00 94.69 102 SER A N 1
ATOM 789 C CA . SER A 1 102 ? -3.217 3.494 4.027 1.00 94.69 102 SER A CA 1
ATOM 790 C C . SER A 1 102 ? -3.849 2.663 5.145 1.00 94.69 102 SER A C 1
ATOM 792 O O . SER A 1 102 ? -4.155 3.184 6.214 1.00 94.69 102 SER A O 1
ATOM 794 N N . LEU A 1 103 ? -3.941 1.348 4.936 1.00 92.62 103 LEU A N 1
ATOM 795 C CA . LEU A 1 103 ? -4.496 0.384 5.900 1.00 92.62 103 LEU A CA 1
ATOM 796 C C . LEU A 1 103 ? -3.599 0.141 7.124 1.00 92.62 103 LEU A C 1
ATOM 798 O O . LEU A 1 103 ? -4.048 -0.413 8.119 1.00 92.62 103 LEU A O 1
ATOM 802 N N . ALA A 1 104 ? -2.319 0.506 7.029 1.00 91.88 104 ALA A N 1
ATOM 803 C CA . ALA A 1 104 ? -1.321 0.233 8.063 1.00 91.88 104 ALA A CA 1
ATOM 804 C C . ALA A 1 104 ? -1.038 1.419 8.993 1.00 91.88 104 ALA A C 1
ATOM 806 O O . ALA A 1 104 ? -0.301 1.259 9.963 1.00 91.88 104 ALA A O 1
ATOM 807 N N . TYR A 1 105 ? -1.556 2.618 8.691 1.00 92.31 105 TYR A N 1
ATOM 808 C CA . TYR A 1 105 ? -1.397 3.735 9.629 1.00 92.31 105 TYR A CA 1
ATOM 809 C C . TYR A 1 105 ? -2.027 3.352 10.970 1.00 92.31 105 TYR A C 1
ATOM 811 O O . TYR A 1 105 ? -2.886 2.496 10.950 1.00 92.31 105 TYR A O 1
ATOM 819 N N . GLY A 1 106 ? -1.569 3.878 12.109 1.00 89.00 106 GLY A N 1
ATOM 820 C CA . GLY A 1 106 ? -2.144 3.641 13.448 1.00 89.00 106 GLY A CA 1
ATOM 821 C C . GLY A 1 106 ? -2.484 2.188 13.858 1.00 89.00 106 GLY A C 1
ATOM 822 O O . GLY A 1 106 ? -3.219 2.005 14.823 1.00 89.00 106 GLY A O 1
ATOM 823 N N . ASN A 1 107 ? -1.988 1.171 13.150 1.00 89.88 107 ASN A N 1
ATOM 824 C CA . ASN A 1 107 ? -2.261 -0.244 13.396 1.00 89.88 107 ASN A CA 1
ATOM 825 C C . ASN A 1 107 ? -0.947 -0.961 13.756 1.00 89.88 107 ASN A C 1
ATOM 827 O O . ASN A 1 107 ? -0.404 -1.711 12.936 1.00 89.88 107 ASN A O 1
ATOM 831 N N . PRO A 1 108 ? -0.356 -0.657 14.929 1.00 88.56 108 PRO A N 1
ATOM 832 C CA . PRO A 1 108 ? 0.888 -1.280 15.354 1.00 88.56 108 PRO A CA 1
ATOM 833 C C . PRO A 1 108 ? 0.665 -2.770 15.639 1.00 88.56 108 PRO A C 1
ATOM 835 O O . PRO A 1 108 ? -0.303 -3.149 16.291 1.00 88.56 108 PRO A O 1
ATOM 838 N N . CYS A 1 109 ? 1.589 -3.623 15.194 1.00 87.69 109 CYS A N 1
ATOM 839 C CA . CYS A 1 109 ? 1.563 -5.052 15.527 1.00 87.69 109 CYS A CA 1
ATOM 840 C C . CYS A 1 109 ? 2.060 -5.344 16.953 1.00 87.69 109 CYS A C 1
ATOM 842 O O . CYS A 1 109 ? 1.745 -6.389 17.513 1.00 87.69 109 CYS A O 1
ATOM 844 N N . SER A 1 110 ? 2.848 -4.433 17.524 1.00 90.62 110 SER A N 1
ATOM 845 C CA . SER A 1 110 ? 3.366 -4.489 18.886 1.00 90.62 110 SER A CA 1
ATOM 846 C C . SER A 1 110 ? 3.595 -3.068 19.384 1.00 90.62 110 SER A C 1
ATOM 848 O O . SER A 1 110 ? 4.044 -2.205 18.625 1.00 90.62 110 SER A O 1
ATOM 850 N N . VAL A 1 111 ? 3.275 -2.826 20.651 1.00 89.25 111 VAL A N 1
ATOM 851 C CA . VAL A 1 111 ? 3.534 -1.561 21.335 1.00 89.25 111 VAL A CA 1
ATOM 852 C C . VAL A 1 111 ? 4.248 -1.896 22.630 1.00 89.25 111 VAL A C 1
ATOM 854 O O . VAL A 1 111 ? 3.741 -2.664 23.444 1.00 89.25 111 VAL A O 1
ATOM 857 N N . HIS A 1 112 ? 5.426 -1.315 22.812 1.00 85.94 112 HIS A N 1
ATOM 858 C CA . HIS A 1 112 ? 6.140 -1.359 24.073 1.00 85.94 112 HIS A CA 1
ATOM 859 C C . HIS A 1 112 ? 6.261 0.069 24.589 1.00 85.94 112 HIS A C 1
ATOM 861 O O . HIS A 1 112 ? 6.798 0.939 23.904 1.00 85.94 112 HIS A O 1
ATOM 867 N N . VAL A 1 113 ? 5.700 0.318 25.769 1.00 86.50 113 VAL A N 1
ATOM 868 C CA . VAL A 1 113 ? 5.759 1.629 26.415 1.00 86.50 113 VAL A CA 1
ATOM 869 C C . VAL A 1 113 ? 7.017 1.650 27.270 1.00 86.50 113 VAL A C 1
ATOM 871 O O . VAL A 1 113 ? 6.985 1.294 28.445 1.00 86.50 113 VAL A O 1
ATOM 874 N N . ASP A 1 114 ? 8.137 2.012 26.649 1.00 83.62 114 ASP A N 1
ATOM 875 C CA . ASP A 1 114 ? 9.371 2.282 27.380 1.00 83.62 114 ASP A CA 1
ATOM 876 C C . ASP A 1 114 ? 9.345 3.710 27.949 1.00 83.62 114 ASP A C 1
ATOM 878 O O . ASP A 1 114 ? 8.890 4.637 27.268 1.00 83.62 114 ASP A O 1
ATOM 882 N N . PRO A 1 115 ? 9.850 3.928 29.177 1.00 84.44 115 PRO A N 1
ATOM 883 C CA . PRO A 1 115 ? 10.105 5.276 29.665 1.00 84.44 115 PRO A CA 1
ATOM 884 C C . PRO A 1 115 ? 11.130 5.978 28.761 1.00 84.44 115 PRO A C 1
ATOM 886 O O . PRO A 1 115 ? 12.041 5.343 28.225 1.00 84.44 115 PRO A O 1
ATOM 889 N N . ILE A 1 116 ? 11.009 7.304 28.630 1.00 75.25 116 ILE A N 1
ATOM 890 C CA . ILE A 1 116 ? 11.875 8.133 27.768 1.00 75.25 116 ILE A CA 1
ATOM 891 C C . ILE A 1 116 ? 13.376 7.946 28.080 1.00 75.25 116 ILE A C 1
ATOM 893 O O . ILE A 1 116 ? 14.215 8.051 27.190 1.00 75.25 116 ILE A O 1
ATOM 897 N N . GLU A 1 117 ? 13.706 7.591 29.325 1.00 79.19 117 GLU A N 1
ATOM 898 C CA . GLU A 1 117 ? 15.068 7.389 29.834 1.00 79.19 117 GLU A CA 1
ATOM 899 C C . GLU A 1 117 ? 15.594 5.946 29.733 1.00 79.19 117 GLU A C 1
ATOM 901 O O . GLU A 1 117 ? 16.597 5.611 30.358 1.00 79.19 117 GLU A O 1
ATOM 906 N N . LYS A 1 118 ? 15.008 5.059 28.916 1.00 67.69 118 LYS A N 1
ATOM 907 C CA . LYS A 1 118 ? 15.523 3.680 28.732 1.00 67.69 118 LYS A CA 1
ATOM 908 C C . LYS A 1 118 ? 16.902 3.601 28.027 1.00 67.69 118 LYS A C 1
ATOM 910 O O . LYS A 1 118 ? 17.284 2.550 27.514 1.00 67.69 118 LYS A O 1
ATOM 915 N N . LYS A 1 119 ? 17.674 4.694 27.994 1.00 58.25 119 LYS A N 1
ATOM 916 C CA . LYS A 1 119 ? 19.072 4.733 27.554 1.00 58.25 119 LYS A CA 1
ATOM 917 C C . LYS A 1 119 ? 19.985 4.730 28.793 1.00 58.25 119 LYS A C 1
ATOM 919 O O . LYS A 1 119 ? 20.102 5.769 29.435 1.00 58.25 119 LYS A O 1
ATOM 924 N N . PRO A 1 120 ? 20.672 3.623 29.128 1.00 62.91 120 PRO A N 1
ATOM 925 C CA . PRO A 1 120 ? 21.776 3.701 30.070 1.00 62.91 120 PRO A CA 1
ATOM 926 C C . PRO A 1 120 ? 22.917 4.418 29.340 1.00 62.91 120 PRO A C 1
ATOM 928 O O . PRO A 1 120 ? 23.524 3.864 28.425 1.00 62.91 120 PRO A O 1
ATOM 931 N N . LEU A 1 121 ? 23.140 5.688 29.670 1.00 60.25 121 LEU A N 1
ATOM 932 C CA . LEU A 1 121 ? 24.386 6.378 29.352 1.00 60.25 121 LEU A CA 1
ATOM 933 C C . LEU A 1 121 ? 25.405 5.996 30.430 1.00 60.25 121 LEU A C 1
ATOM 935 O O . LEU A 1 121 ? 25.642 6.778 31.343 1.00 60.25 121 LEU A O 1
ATOM 939 N N . ASN A 1 122 ? 25.954 4.785 30.329 1.00 60.94 122 ASN A N 1
ATOM 940 C CA . ASN A 1 122 ? 27.174 4.387 31.030 1.00 60.94 122 ASN A CA 1
ATOM 941 C C . ASN A 1 122 ? 28.204 3.959 29.990 1.00 60.94 122 ASN A C 1
ATOM 943 O O . ASN A 1 122 ? 27.841 3.107 29.144 1.00 60.94 122 ASN A O 1
#

Radius of gyration: 24.22 Å; chains: 1; bounding box: 42×50×69 Å

Secondary structure (DSSP, 8-state):
------HHHHHHHHHHHHHHHH-TT-TTTT----------SSPPPBTT-S-SS--TT-EE-SSEEE-SS-EEE-SSTT--EE-TT-B-TTSSEEEETTEEEETTTT--S------TT-----